Protein AF-A0A3D3KN94-F1 (afdb_monomer_lite)

Sequence (174 aa):
MVHGLRTPNAPDAKTVFTYIPTWAIAWTRRRLPGLVDTVFKHSMSYQKAIQVIHHNVAGFSKVVWPDLVVLDGLYGMDGRGPVDGYPVRMNLAIASTDAVKADGMGARVMGLEPEDIGYLYYLKEEGMGDYSLDGLVGDRIEEAAVKFKLHPTYCIQKQWKERQYTEAEPTYSK

pLDDT: mean 82.06, std 19.09, range [32.06, 98.12]

Structure (mmCIF, N/CA/C/O backbone):
data_AF-A0A3D3KN94-F1
#
_entry.id   AF-A0A3D3KN94-F1
#
loop_
_atom_site.group_PDB
_atom_site.id
_atom_site.type_symbol
_atom_site.label_atom_id
_atom_site.label_alt_id
_atom_site.label_comp_id
_atom_site.label_asym_id
_atom_site.label_entity_id
_atom_site.label_seq_id
_atom_site.pdbx_PDB_ins_code
_atom_site.Cartn_x
_atom_site.Cartn_y
_atom_site.Cartn_z
_atom_site.occupancy
_atom_site.B_iso_or_equiv
_atom_site.auth_seq_id
_atom_site.auth_comp_id
_atom_site.auth_asym_id
_atom_site.auth_atom_id
_atom_site.pdbx_PDB_model_num
ATOM 1 N N . MET A 1 1 ? -1.476 -4.877 -16.994 1.00 39.44 1 MET A N 1
ATOM 2 C CA . MET A 1 1 ? -1.807 -3.540 -17.529 1.00 39.44 1 MET A CA 1
ATOM 3 C C . MET A 1 1 ? -0.514 -2.897 -18.052 1.00 39.44 1 MET A C 1
ATOM 5 O O . MET A 1 1 ? 0.256 -2.382 -17.266 1.00 39.44 1 MET A O 1
ATOM 9 N N . VAL A 1 2 ? -0.209 -3.013 -19.355 1.00 33.03 2 VAL A N 1
ATOM 10 C CA . VAL A 1 2 ? 0.995 -2.411 -20.008 1.00 33.03 2 VAL A CA 1
ATOM 11 C C . VAL A 1 2 ? 0.682 -0.996 -20.539 1.00 33.03 2 VAL A C 1
ATOM 13 O O . VAL A 1 2 ? 1.495 -0.345 -21.182 1.00 33.03 2 VAL A O 1
ATOM 16 N N . HIS A 1 3 ? -0.532 -0.509 -20.272 1.00 36.09 3 HIS A N 1
ATOM 17 C CA . HIS A 1 3 ? -1.059 0.712 -20.868 1.00 36.09 3 HIS A CA 1
ATOM 18 C C . HIS A 1 3 ? -0.401 1.988 -20.312 1.00 36.09 3 HIS A C 1
ATOM 20 O O . HIS A 1 3 ? -0.280 2.959 -21.042 1.00 36.09 3 HIS A O 1
ATOM 26 N N . GLY A 1 4 ? 0.124 1.959 -19.079 1.00 40.50 4 GLY A N 1
ATOM 27 C CA . GLY A 1 4 ? 0.787 3.114 -18.453 1.00 40.50 4 GLY A CA 1
ATOM 28 C C . GLY A 1 4 ? 2.197 3.438 -18.969 1.00 40.50 4 GLY A C 1
ATOM 29 O O . GLY A 1 4 ? 2.751 4.463 -18.599 1.00 40.50 4 GLY A O 1
ATOM 30 N N . LEU A 1 5 ? 2.788 2.589 -19.820 1.00 45.94 5 LEU A N 1
ATOM 31 C CA . LEU A 1 5 ? 4.118 2.816 -20.418 1.00 45.94 5 LEU A CA 1
ATOM 32 C C . LEU A 1 5 ? 4.054 3.413 -21.828 1.00 45.94 5 LEU A C 1
ATOM 34 O O . LEU A 1 5 ? 5.085 3.696 -22.434 1.00 45.94 5 LEU A O 1
ATOM 38 N N . ARG A 1 6 ? 2.848 3.578 -22.374 1.00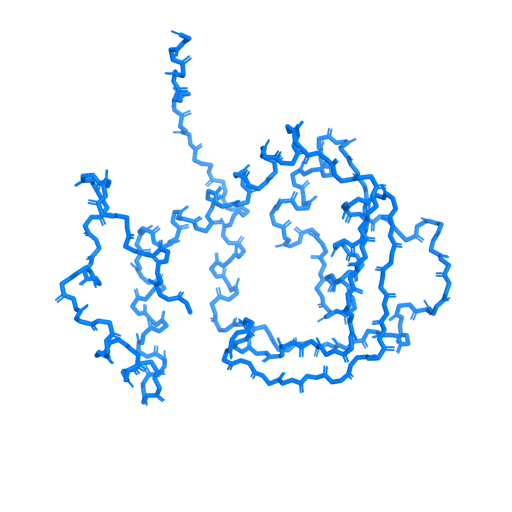 40.34 6 ARG A N 1
ATOM 39 C CA . ARG A 1 6 ? 2.616 4.337 -23.597 1.00 40.34 6 ARG A CA 1
ATOM 40 C C . ARG A 1 6 ? 1.936 5.632 -23.192 1.00 40.34 6 ARG A C 1
ATOM 42 O O . ARG A 1 6 ? 0.728 5.651 -23.012 1.00 40.34 6 ARG A O 1
ATOM 49 N N . THR A 1 7 ? 2.699 6.708 -23.073 1.00 39.19 7 THR A N 1
ATOM 50 C CA . THR A 1 7 ? 2.161 8.067 -23.152 1.00 39.19 7 THR A CA 1
ATOM 51 C C . THR A 1 7 ? 2.240 8.490 -24.620 1.00 39.19 7 THR A C 1
ATOM 53 O O . THR A 1 7 ? 3.331 8.767 -25.112 1.00 39.19 7 THR A O 1
ATOM 56 N N . PRO A 1 8 ? 1.122 8.519 -25.374 1.00 38.28 8 PRO A N 1
ATOM 57 C CA . PRO A 1 8 ? 1.148 8.901 -26.788 1.00 38.28 8 PRO A CA 1
ATOM 58 C C . PRO A 1 8 ? 1.623 10.347 -27.012 1.00 38.28 8 PRO A C 1
ATOM 60 O O . PRO A 1 8 ? 2.052 10.675 -28.110 1.00 38.28 8 PRO A O 1
ATOM 63 N N . ASN A 1 9 ? 1.578 11.185 -25.966 1.00 34.78 9 ASN A N 1
ATOM 64 C CA . ASN A 1 9 ? 1.764 12.636 -26.045 1.00 34.78 9 ASN A CA 1
ATOM 65 C C . ASN A 1 9 ? 2.947 13.180 -25.215 1.00 34.78 9 ASN A C 1
ATOM 67 O O . ASN A 1 9 ? 3.005 14.381 -24.978 1.00 34.78 9 ASN A O 1
ATOM 71 N N . ALA A 1 10 ? 3.886 12.338 -24.765 1.00 44.97 10 ALA A N 1
ATOM 72 C CA . ALA A 1 10 ? 5.118 12.807 -24.119 1.00 44.97 10 ALA A CA 1
ATOM 73 C C . ALA A 1 10 ? 6.292 12.704 -25.119 1.00 44.97 10 ALA A C 1
ATOM 75 O O . ALA A 1 10 ? 6.749 11.586 -25.380 1.00 44.97 10 ALA A O 1
ATOM 76 N N . PRO A 1 11 ? 6.776 13.820 -25.705 1.00 41.00 11 PRO A N 1
ATOM 77 C CA . PRO A 1 11 ? 7.777 13.795 -26.778 1.00 41.00 11 PRO A CA 1
ATOM 78 C C . PRO A 1 11 ? 9.102 13.106 -26.397 1.00 41.00 11 PRO A C 1
ATOM 80 O O . PRO A 1 11 ? 9.772 12.551 -27.272 1.00 41.00 11 PRO A O 1
ATOM 83 N N . ASP A 1 12 ? 9.419 13.040 -25.099 1.00 44.44 12 ASP A N 1
ATOM 84 C CA . ASP A 1 12 ? 10.720 12.589 -24.587 1.00 44.44 12 ASP A CA 1
ATOM 85 C C . ASP A 1 12 ? 10.708 11.189 -23.941 1.00 44.44 12 ASP A C 1
ATOM 87 O O . ASP A 1 12 ? 11.740 10.693 -23.487 1.00 44.44 12 ASP A O 1
ATOM 91 N N . ALA A 1 13 ? 9.566 10.491 -23.933 1.00 47.03 13 ALA A N 1
ATOM 92 C CA . ALA A 1 13 ? 9.423 9.169 -23.308 1.00 47.03 13 ALA A CA 1
ATOM 93 C C . ALA A 1 13 ? 9.476 8.010 -24.323 1.00 47.03 13 ALA A C 1
ATOM 95 O O . ALA A 1 13 ? 8.740 7.026 -24.212 1.00 47.03 13 ALA A O 1
ATOM 96 N N . LYS A 1 14 ? 10.338 8.096 -25.345 1.00 44.41 14 LYS A N 1
ATOM 97 C CA . LYS A 1 14 ? 10.539 6.998 -26.310 1.00 44.41 14 LYS A CA 1
ATOM 98 C C . LYS A 1 14 ? 11.279 5.834 -25.644 1.00 44.41 14 LYS A C 1
ATOM 100 O O . LYS A 1 14 ? 12.492 5.701 -25.763 1.00 44.41 14 LYS A O 1
ATOM 105 N N . THR A 1 15 ? 10.559 4.972 -24.934 1.00 56.28 15 THR A N 1
ATOM 106 C CA . THR A 1 15 ? 11.117 3.714 -24.426 1.00 56.28 15 THR A CA 1
ATOM 107 C C . THR A 1 15 ? 11.147 2.665 -25.544 1.00 56.28 15 THR A C 1
ATOM 109 O O . THR A 1 15 ? 10.312 2.664 -26.444 1.00 56.28 15 THR A O 1
ATOM 112 N N . VAL A 1 16 ? 12.081 1.712 -25.494 1.00 57.34 16 VAL A N 1
ATOM 113 C CA . VAL A 1 16 ? 12.173 0.599 -26.468 1.00 57.34 16 VAL A CA 1
ATOM 114 C C . VAL A 1 16 ? 10.860 -0.184 -26.643 1.00 57.34 16 VAL A C 1
ATOM 116 O O . VAL A 1 16 ? 10.609 -0.764 -27.695 1.00 57.34 16 VAL A O 1
ATOM 119 N N . PHE A 1 17 ? 9.978 -0.149 -25.641 1.00 58.03 17 PHE A N 1
ATOM 120 C CA . PHE A 1 17 ? 8.674 -0.809 -25.653 1.00 58.03 17 PHE A CA 1
ATOM 121 C C . PHE A 1 17 ? 7.637 -0.151 -26.571 1.00 58.03 17 PHE A C 1
ATOM 123 O O . PHE A 1 17 ? 6.653 -0.801 -26.923 1.00 58.03 17 PHE A O 1
ATOM 130 N N . THR A 1 18 ? 7.831 1.101 -26.995 1.00 63.72 18 THR A N 1
ATOM 131 C CA . THR A 1 18 ? 6.864 1.796 -27.860 1.00 63.72 18 THR A CA 1
ATOM 132 C C . THR A 1 18 ? 6.786 1.146 -29.245 1.00 63.72 18 THR A C 1
ATOM 134 O O . THR A 1 18 ? 5.699 1.071 -29.823 1.00 63.72 18 THR A O 1
ATOM 137 N N . TYR A 1 19 ? 7.906 0.587 -29.715 1.00 71.12 19 TYR A N 1
ATOM 138 C CA . TYR A 1 19 ? 8.045 -0.081 -31.014 1.00 71.12 19 TYR A CA 1
ATOM 139 C C . TYR A 1 19 ? 7.583 -1.545 -31.020 1.00 71.12 19 TYR A C 1
ATOM 141 O O . TYR A 1 19 ? 7.465 -2.144 -32.087 1.00 71.12 19 TYR A O 1
ATOM 149 N N . ILE A 1 20 ? 7.299 -2.136 -29.854 1.00 72.44 20 ILE A N 1
ATOM 150 C CA . ILE A 1 20 ? 6.903 -3.544 -29.750 1.00 72.44 20 ILE A CA 1
ATOM 151 C C . ILE A 1 20 ? 5.368 -3.641 -29.676 1.00 72.44 20 ILE A C 1
ATOM 153 O O . ILE A 1 20 ? 4.750 -2.976 -28.838 1.00 72.44 20 ILE A O 1
ATOM 157 N N . PRO A 1 21 ? 4.716 -4.478 -30.507 1.00 80.00 21 PRO A N 1
ATOM 158 C CA . PRO A 1 21 ? 3.276 -4.701 -30.421 1.00 80.00 21 PRO A CA 1
ATOM 159 C C . PRO A 1 21 ? 2.850 -5.225 -29.041 1.00 80.00 21 PRO A C 1
ATOM 161 O O . PRO A 1 21 ? 3.488 -6.111 -28.472 1.00 80.00 21 PRO A O 1
ATOM 164 N N . THR A 1 22 ? 1.722 -4.739 -28.512 1.00 70.94 22 THR A N 1
ATOM 165 C CA . THR A 1 22 ? 1.233 -5.104 -27.166 1.00 70.94 22 THR A CA 1
ATOM 166 C C . THR A 1 22 ? 0.991 -6.607 -27.009 1.00 70.94 22 THR A C 1
ATOM 168 O O . THR A 1 22 ? 1.277 -7.167 -25.951 1.00 70.94 22 THR A O 1
ATOM 171 N N . TRP A 1 23 ? 0.521 -7.277 -28.068 1.00 79.44 23 TRP A N 1
ATOM 172 C CA . TRP A 1 23 ? 0.337 -8.730 -28.070 1.00 79.44 23 TRP A CA 1
ATOM 173 C C . TRP A 1 23 ? 1.669 -9.474 -27.909 1.00 79.44 23 TRP A C 1
ATOM 175 O O . TRP A 1 23 ? 1.726 -10.468 -27.187 1.00 79.44 23 TRP A O 1
ATOM 185 N N . ALA A 1 24 ? 2.748 -8.968 -28.515 1.00 81.06 24 ALA A N 1
ATOM 186 C CA . ALA A 1 24 ? 4.071 -9.573 -28.437 1.00 81.06 24 ALA A CA 1
ATOM 187 C C . ALA A 1 24 ? 4.646 -9.417 -27.025 1.00 81.06 24 ALA A C 1
ATOM 189 O O . ALA A 1 24 ? 5.135 -10.387 -26.458 1.00 81.06 24 ALA A O 1
ATOM 190 N N . ILE A 1 25 ? 4.489 -8.243 -26.399 1.00 75.56 25 ILE A N 1
ATOM 191 C CA . ILE A 1 25 ? 4.875 -8.037 -24.992 1.00 75.56 25 ILE A CA 1
ATOM 192 C C . ILE A 1 25 ? 4.082 -8.974 -24.073 1.00 75.56 25 ILE A C 1
ATOM 194 O O . ILE A 1 25 ? 4.661 -9.613 -23.197 1.00 75.56 25 ILE A O 1
ATOM 198 N N . ALA A 1 26 ? 2.766 -9.090 -24.274 1.00 73.62 26 ALA A N 1
ATOM 199 C CA . ALA A 1 26 ? 1.917 -9.965 -23.469 1.00 73.62 26 ALA A CA 1
ATOM 200 C C . ALA A 1 26 ? 2.309 -11.446 -23.615 1.00 73.62 26 ALA A C 1
ATOM 202 O O . ALA A 1 26 ? 2.380 -12.166 -22.616 1.00 73.62 26 ALA A O 1
ATOM 203 N N . TRP A 1 27 ? 2.609 -11.889 -24.837 1.00 82.50 27 TRP A N 1
ATOM 204 C CA . TRP A 1 27 ? 3.104 -13.235 -25.119 1.00 82.50 27 TRP A CA 1
ATOM 205 C C . TRP A 1 27 ? 4.473 -13.488 -24.473 1.00 82.50 27 TRP A C 1
ATOM 207 O O . TRP A 1 27 ? 4.637 -14.480 -23.757 1.00 82.50 27 TRP A O 1
ATOM 217 N N . THR A 1 28 ? 5.430 -12.568 -24.635 1.00 80.94 28 THR A N 1
ATOM 218 C CA . THR A 1 28 ? 6.777 -12.691 -24.058 1.00 80.94 28 THR A CA 1
ATOM 219 C C . THR A 1 28 ? 6.723 -12.681 -22.537 1.00 80.94 28 THR A C 1
ATOM 221 O O . THR A 1 28 ? 7.400 -13.479 -21.904 1.00 80.94 28 THR A O 1
ATOM 224 N N . ARG A 1 29 ? 5.864 -11.858 -21.925 1.00 76.69 29 ARG A N 1
ATOM 225 C CA . ARG A 1 29 ? 5.670 -11.836 -20.468 1.00 76.69 29 ARG A CA 1
ATOM 226 C C . ARG A 1 29 ? 5.144 -13.169 -19.933 1.00 76.69 29 ARG A C 1
ATOM 228 O O . ARG A 1 29 ? 5.536 -13.572 -18.846 1.00 76.69 29 ARG A O 1
ATOM 235 N N . ARG A 1 30 ? 4.285 -13.867 -20.686 1.00 79.31 30 ARG A N 1
ATOM 236 C CA . ARG A 1 30 ? 3.783 -15.197 -20.297 1.00 79.31 30 ARG A CA 1
ATOM 237 C C . ARG A 1 30 ? 4.846 -16.287 -20.430 1.00 79.31 30 ARG A C 1
ATOM 239 O O . ARG A 1 30 ? 4.907 -17.160 -19.574 1.00 79.31 30 ARG A O 1
ATOM 246 N N . ARG A 1 31 ? 5.667 -16.257 -21.487 1.00 82.62 31 ARG A N 1
ATOM 247 C CA . ARG A 1 31 ? 6.676 -17.303 -21.748 1.00 82.62 31 ARG A CA 1
ATOM 248 C C . ARG A 1 31 ? 8.022 -17.073 -21.066 1.00 82.62 31 ARG A C 1
ATOM 250 O O . ARG A 1 31 ? 8.645 -18.033 -20.636 1.00 82.62 31 ARG A O 1
ATOM 257 N N . LEU A 1 32 ? 8.473 -15.826 -20.985 1.00 84.25 32 LEU A N 1
ATOM 258 C CA . LEU A 1 32 ? 9.798 -15.422 -20.504 1.00 84.25 32 LEU A CA 1
ATOM 259 C C . LEU A 1 32 ? 9.694 -14.222 -19.543 1.00 84.25 32 LEU A C 1
ATOM 261 O O . LEU A 1 32 ? 10.264 -13.158 -19.807 1.00 84.25 32 LEU A O 1
ATOM 265 N N . PRO A 1 33 ? 8.988 -14.361 -18.407 1.00 78.69 33 PRO A N 1
ATOM 266 C CA . PRO A 1 33 ? 8.748 -13.236 -17.507 1.00 78.69 33 PRO A CA 1
ATOM 267 C C . PRO A 1 33 ? 10.047 -12.649 -16.929 1.00 78.69 33 PRO A C 1
ATOM 269 O O . PRO A 1 33 ? 10.163 -11.438 -16.813 1.00 78.69 33 PRO A O 1
ATOM 272 N N . GLY A 1 34 ? 11.066 -13.474 -16.653 1.00 79.62 34 GLY A N 1
ATOM 273 C CA . GLY A 1 34 ? 12.350 -13.003 -16.114 1.00 79.62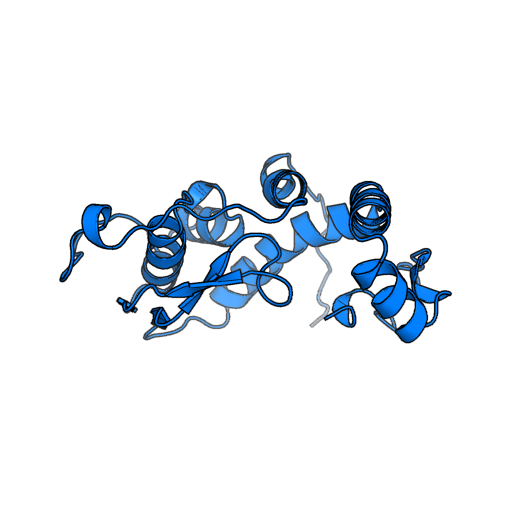 34 GLY A CA 1
ATOM 274 C C . GLY A 1 34 ? 13.167 -12.128 -17.076 1.00 79.62 34 GLY A C 1
ATOM 275 O O . GLY A 1 34 ? 13.868 -11.219 -16.629 1.00 79.62 34 GLY A O 1
ATOM 276 N N . LEU A 1 35 ? 13.052 -12.352 -18.392 1.00 80.94 35 LEU A N 1
ATOM 277 C CA . LEU A 1 35 ? 13.696 -11.498 -19.395 1.00 80.94 35 LEU A CA 1
ATOM 278 C C . LEU A 1 35 ? 13.036 -10.118 -19.405 1.00 80.94 35 LEU A C 1
ATOM 280 O O . LEU A 1 35 ? 13.718 -9.101 -19.355 1.00 80.94 35 LEU A O 1
ATOM 284 N N . VAL A 1 36 ? 11.702 -10.095 -19.412 1.00 77.19 36 VAL A N 1
ATOM 285 C CA . VAL A 1 36 ? 10.909 -8.861 -19.375 1.00 77.19 36 VAL A CA 1
ATOM 286 C C . VAL A 1 36 ? 11.189 -8.080 -18.091 1.00 77.19 36 VAL A C 1
ATOM 288 O O . VAL A 1 36 ? 11.476 -6.886 -18.163 1.00 77.19 36 VAL A O 1
ATOM 291 N N . ASP A 1 37 ? 11.202 -8.762 -16.943 1.00 78.25 37 ASP A N 1
ATOM 292 C CA . ASP A 1 37 ? 11.560 -8.173 -15.652 1.00 78.25 37 ASP A CA 1
ATOM 293 C C . ASP A 1 37 ? 12.966 -7.558 -15.716 1.00 78.25 37 ASP A C 1
ATOM 295 O O . ASP A 1 37 ? 13.153 -6.419 -15.305 1.00 78.25 37 ASP A O 1
ATOM 299 N N . THR A 1 38 ? 13.951 -8.257 -16.289 1.00 80.94 38 THR A N 1
ATOM 300 C CA . THR A 1 38 ? 15.317 -7.733 -16.458 1.00 80.94 38 THR A CA 1
ATOM 301 C C . THR A 1 38 ? 15.355 -6.479 -17.332 1.00 80.94 38 THR A C 1
ATOM 303 O O . THR A 1 38 ? 16.003 -5.505 -16.954 1.00 80.94 38 THR A O 1
ATOM 306 N N . VAL A 1 39 ? 14.647 -6.447 -18.464 1.00 79.31 39 VAL A N 1
ATOM 307 C CA . VAL A 1 39 ? 14.614 -5.253 -19.330 1.00 79.31 39 VAL A CA 1
ATOM 308 C C . VAL A 1 39 ? 13.948 -4.078 -18.612 1.00 79.31 39 VAL A C 1
ATOM 310 O O . VAL A 1 39 ? 14.476 -2.968 -18.646 1.00 79.31 39 VAL A O 1
ATOM 313 N N . PHE A 1 40 ? 12.833 -4.308 -17.911 1.00 73.44 40 PHE A N 1
ATOM 314 C CA . PHE A 1 40 ? 12.197 -3.269 -17.096 1.00 73.44 40 PHE A CA 1
ATOM 315 C C . PHE A 1 40 ? 13.122 -2.762 -15.995 1.00 73.44 40 PHE A C 1
ATOM 317 O O . PHE A 1 40 ? 13.218 -1.554 -15.791 1.00 73.44 40 PHE A O 1
ATOM 324 N N . LYS A 1 41 ? 13.855 -3.669 -15.340 1.00 73.25 41 LYS A N 1
ATOM 325 C CA . LYS A 1 41 ? 14.804 -3.321 -14.281 1.00 73.25 41 LYS A CA 1
ATOM 326 C C . LYS A 1 41 ? 15.910 -2.376 -14.752 1.00 73.25 41 LYS A C 1
ATOM 328 O O . LYS A 1 41 ? 16.327 -1.530 -13.972 1.00 73.25 41 LYS A O 1
ATOM 333 N N . HIS A 1 42 ? 16.342 -2.483 -16.007 1.00 79.00 42 HIS A N 1
ATOM 334 C CA . HIS A 1 42 ? 17.386 -1.628 -16.590 1.00 79.00 42 HIS A CA 1
ATOM 335 C C . HIS A 1 42 ? 16.832 -0.401 -17.332 1.00 79.00 42 HIS A C 1
ATOM 337 O O . HIS A 1 42 ? 17.595 0.389 -17.886 1.00 79.00 42 HIS A O 1
ATOM 343 N N . SER A 1 43 ? 15.510 -0.219 -17.370 1.00 77.94 43 SER A N 1
ATOM 344 C CA . SER A 1 43 ? 14.907 0.946 -18.008 1.00 77.94 43 SER A CA 1
ATOM 345 C C . SER A 1 43 ? 14.951 2.155 -17.073 1.00 77.94 43 SER A C 1
ATOM 347 O O . SER A 1 43 ? 14.241 2.203 -16.070 1.00 77.94 43 SER A O 1
ATOM 349 N N . MET A 1 44 ? 15.727 3.176 -17.450 1.00 74.06 44 MET A N 1
ATOM 350 C CA . MET A 1 44 ? 15.797 4.452 -16.723 1.00 74.06 44 MET A CA 1
ATOM 351 C C . MET A 1 44 ? 14.423 5.119 -16.575 1.00 74.06 44 MET A C 1
ATOM 353 O O . MET A 1 44 ? 14.106 5.656 -15.519 1.00 74.06 44 MET A O 1
ATOM 357 N N . SER A 1 45 ? 13.580 5.064 -17.613 1.00 75.75 45 SER A N 1
ATOM 358 C CA . SER A 1 45 ? 12.220 5.620 -17.566 1.00 75.75 45 SER A CA 1
ATOM 359 C C . SER A 1 45 ? 11.351 4.915 -16.525 1.00 75.75 45 SER A C 1
ATOM 361 O O . SER A 1 45 ? 10.592 5.572 -15.821 1.00 75.75 45 SER A O 1
ATOM 363 N N . TYR A 1 46 ? 11.479 3.590 -16.403 1.00 78.25 46 TYR A N 1
ATOM 364 C CA . TYR A 1 46 ? 10.739 2.816 -15.411 1.00 78.25 46 TYR A CA 1
ATOM 365 C C . TYR A 1 46 ? 11.189 3.151 -13.985 1.00 78.25 46 TYR A C 1
ATOM 367 O O . TYR A 1 46 ? 10.348 3.417 -13.133 1.00 78.25 46 TYR A O 1
ATOM 375 N N . GLN A 1 47 ? 12.500 3.212 -13.734 1.00 78.94 47 GLN A N 1
ATOM 376 C CA . GLN A 1 47 ? 13.035 3.595 -12.420 1.00 78.94 47 GLN A CA 1
ATOM 377 C C . GLN A 1 47 ? 12.591 5.009 -12.015 1.00 78.94 47 GLN A C 1
ATOM 379 O O . GLN A 1 47 ? 12.087 5.201 -10.910 1.00 78.94 47 GLN A O 1
ATOM 384 N N . LYS A 1 48 ? 12.672 5.982 -12.936 1.00 80.19 48 LYS A N 1
ATOM 385 C CA . LYS A 1 48 ? 12.168 7.346 -12.704 1.00 80.19 48 LYS A CA 1
ATOM 386 C C . LYS A 1 48 ? 10.669 7.365 -12.396 1.00 80.19 48 LYS A C 1
ATOM 388 O O . LYS A 1 48 ? 10.247 8.022 -11.451 1.00 80.19 48 LYS A O 1
ATOM 393 N N . ALA A 1 49 ? 9.863 6.622 -13.155 1.00 84.00 49 ALA A N 1
ATOM 394 C CA . ALA A 1 49 ? 8.419 6.561 -12.936 1.00 84.00 49 ALA A CA 1
ATOM 395 C C . ALA A 1 49 ? 8.061 6.026 -11.538 1.00 84.00 49 ALA A C 1
ATOM 397 O O . ALA A 1 49 ? 7.149 6.546 -10.900 1.00 84.00 49 ALA A O 1
ATOM 398 N N . ILE A 1 50 ? 8.800 5.029 -11.043 1.00 82.81 50 ILE A N 1
ATOM 399 C CA . ILE A 1 50 ? 8.628 4.474 -9.693 1.00 82.81 50 ILE A CA 1
ATOM 400 C C . ILE A 1 50 ? 8.937 5.503 -8.596 1.00 82.81 50 ILE A C 1
ATOM 402 O O . ILE A 1 50 ? 8.279 5.504 -7.560 1.00 82.81 50 ILE A O 1
ATOM 406 N N . GLN A 1 51 ? 9.901 6.396 -8.807 1.00 78.75 51 GLN A N 1
ATOM 407 C CA . GLN A 1 51 ? 10.196 7.459 -7.842 1.00 78.75 51 GLN A CA 1
ATOM 408 C C . GLN A 1 51 ? 9.098 8.533 -7.838 1.00 78.75 51 GLN A C 1
ATOM 410 O O . GLN A 1 51 ? 8.638 8.959 -6.781 1.00 78.75 51 GLN A O 1
ATOM 415 N N . VAL A 1 52 ? 8.628 8.930 -9.023 1.00 87.94 52 VAL A N 1
ATOM 416 C CA . VAL A 1 52 ? 7.648 10.015 -9.184 1.00 87.94 52 VAL A CA 1
ATOM 417 C C . VAL A 1 52 ? 6.236 9.597 -8.759 1.00 87.94 52 VAL A C 1
ATOM 419 O O . 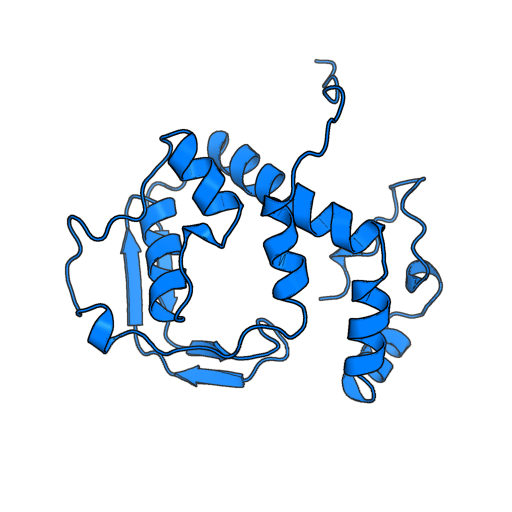VAL A 1 52 ? 5.494 10.413 -8.216 1.00 87.94 52 VAL A O 1
ATOM 422 N N . ILE A 1 53 ? 5.841 8.332 -8.948 1.00 91.06 53 ILE A N 1
ATOM 423 C CA . ILE A 1 53 ? 4.466 7.892 -8.657 1.00 91.06 53 ILE A CA 1
ATOM 424 C C . ILE A 1 53 ? 4.076 8.105 -7.189 1.00 91.06 53 ILE A C 1
ATOM 426 O O . ILE A 1 53 ? 2.960 8.537 -6.919 1.00 91.06 53 ILE A O 1
ATOM 430 N N . HIS A 1 54 ? 4.989 7.871 -6.242 1.00 92.94 54 HIS A N 1
ATOM 431 C CA . HIS A 1 54 ? 4.707 8.064 -4.819 1.00 92.94 54 HIS A CA 1
ATOM 432 C C . HIS A 1 54 ? 4.510 9.540 -4.460 1.00 92.94 54 HIS A C 1
ATOM 434 O O . HIS A 1 54 ? 3.602 9.856 -3.693 1.00 92.94 54 HIS A O 1
ATOM 440 N N . HIS A 1 55 ? 5.298 10.440 -5.059 1.00 91.25 55 HIS A N 1
ATOM 441 C CA . HIS A 1 55 ? 5.104 11.882 -4.913 1.00 91.25 55 HIS A CA 1
ATOM 442 C C . HIS A 1 55 ? 3.787 12.347 -5.531 1.00 91.25 55 HIS A C 1
ATOM 444 O O . HIS A 1 55 ? 3.070 13.124 -4.909 1.00 91.25 55 HIS A O 1
ATOM 450 N N . ASN A 1 56 ? 3.432 11.837 -6.711 1.00 93.94 56 ASN A N 1
ATOM 451 C CA . ASN A 1 56 ? 2.176 12.188 -7.368 1.00 93.94 56 ASN A CA 1
ATOM 452 C C . ASN A 1 56 ? 0.962 11.735 -6.555 1.00 93.94 56 ASN A C 1
ATOM 454 O O . ASN A 1 56 ? 0.017 12.502 -6.413 1.00 93.94 56 ASN A O 1
ATOM 458 N N . VAL A 1 57 ? 0.988 10.514 -6.008 1.00 94.38 57 VAL A N 1
ATOM 459 C CA . VAL A 1 57 ? -0.092 10.012 -5.146 1.00 94.38 57 VAL A CA 1
ATOM 460 C C . VAL A 1 57 ? -0.196 10.860 -3.880 1.00 94.38 57 VAL A C 1
ATOM 462 O O . VAL A 1 57 ? -1.277 11.355 -3.587 1.00 94.38 57 VAL A O 1
ATOM 465 N N . ALA A 1 58 ? 0.916 11.110 -3.179 1.00 94.19 58 ALA A N 1
ATOM 466 C CA . ALA A 1 58 ? 0.906 11.947 -1.978 1.00 94.19 58 ALA A CA 1
ATOM 467 C C . ALA A 1 58 ? 0.423 13.381 -2.271 1.00 94.19 58 ALA A C 1
ATOM 469 O O . ALA A 1 58 ? -0.405 13.922 -1.543 1.00 94.19 58 ALA A O 1
ATOM 470 N N . GLY A 1 59 ? 0.891 13.987 -3.365 1.00 94.38 59 GLY A N 1
ATOM 471 C CA . GLY A 1 59 ? 0.467 15.316 -3.803 1.00 94.38 59 GLY A CA 1
ATOM 472 C C . GLY A 1 59 ? -1.012 15.373 -4.182 1.00 94.38 59 GLY A C 1
ATOM 473 O O . GLY A 1 59 ? -1.699 16.319 -3.808 1.00 94.38 59 GLY A O 1
ATOM 474 N N . PHE A 1 60 ? -1.523 14.346 -4.865 1.00 95.06 60 PHE A N 1
ATOM 475 C CA . PHE A 1 60 ? -2.938 14.246 -5.215 1.00 95.06 60 PHE A CA 1
ATOM 476 C C . PHE A 1 60 ? -3.824 14.107 -3.974 1.00 95.06 60 PHE A C 1
ATOM 478 O O . PHE A 1 60 ? -4.822 14.820 -3.864 1.00 95.06 60 PHE A O 1
ATOM 485 N N . SER A 1 61 ? -3.433 13.267 -3.011 1.00 93.81 61 SER A N 1
ATOM 486 C CA . SER A 1 61 ? -4.190 13.081 -1.769 1.00 93.81 61 SER A CA 1
ATOM 487 C C . SER A 1 61 ? -4.360 14.386 -0.983 1.00 93.81 61 SER A C 1
ATOM 489 O O . SER A 1 61 ? -5.397 14.599 -0.369 1.00 93.81 61 SER A O 1
ATOM 491 N N . LYS A 1 62 ? -3.402 15.321 -1.046 1.00 89.75 62 LYS A N 1
ATOM 492 C CA . LYS A 1 62 ? -3.538 16.645 -0.400 1.00 89.75 62 LYS A CA 1
ATOM 493 C C . LYS A 1 62 ? -4.636 17.519 -1.000 1.00 89.75 62 LYS A C 1
ATOM 495 O O . LYS A 1 62 ? -5.123 18.427 -0.335 1.00 89.75 62 LYS A O 1
ATOM 500 N N . VAL A 1 63 ? -4.982 17.288 -2.263 1.00 94.81 63 VAL A N 1
ATOM 501 C CA . VAL A 1 63 ? -6.052 18.016 -2.954 1.00 94.81 63 VAL A CA 1
ATOM 502 C C . VAL A 1 63 ? -7.393 17.324 -2.728 1.00 94.81 63 VAL A C 1
ATOM 504 O O . VAL A 1 63 ? -8.411 17.993 -2.568 1.00 94.81 63 VAL A O 1
ATOM 507 N N . VAL A 1 64 ? -7.392 15.990 -2.715 1.00 94.38 64 VAL A N 1
ATOM 508 C CA . VAL A 1 64 ? -8.589 15.165 -2.543 1.00 94.38 64 VAL A CA 1
ATOM 509 C C . VAL A 1 64 ? -8.321 14.114 -1.473 1.00 94.38 64 VAL A C 1
ATOM 511 O O . VAL A 1 64 ? -7.646 13.117 -1.728 1.00 94.38 64 VAL A O 1
ATOM 514 N N . TRP A 1 65 ? -8.883 14.332 -0.285 1.00 95.12 65 TRP A N 1
ATOM 515 C CA . TRP A 1 65 ? -8.743 13.431 0.855 1.00 95.12 65 TRP A CA 1
ATOM 516 C C . TRP A 1 65 ? -10.035 12.637 1.092 1.00 95.12 65 TRP A C 1
ATOM 518 O O . TRP A 1 65 ? -11.109 13.239 1.074 1.00 95.12 65 TRP A O 1
ATOM 528 N N . PRO A 1 66 ? -9.977 11.309 1.300 1.00 95.12 66 PRO A N 1
ATOM 529 C CA . PRO A 1 66 ? -11.169 10.517 1.584 1.00 95.12 66 PRO A CA 1
ATOM 530 C C . PRO A 1 66 ? -11.591 10.635 3.058 1.00 95.12 66 PRO A C 1
ATOM 532 O O . PRO A 1 66 ? -10.761 10.521 3.956 1.00 95.12 66 PRO A O 1
ATOM 535 N N . ASP A 1 67 ? -12.895 10.786 3.310 1.00 96.56 67 ASP A N 1
ATOM 536 C CA . ASP A 1 67 ? -13.458 10.823 4.674 1.00 96.56 67 ASP A CA 1
ATOM 537 C C . ASP A 1 67 ? -13.529 9.434 5.339 1.00 96.56 67 ASP A C 1
ATOM 539 O O . ASP A 1 67 ? -13.512 9.308 6.564 1.00 96.56 67 ASP A O 1
ATOM 543 N N . LEU A 1 68 ? -13.647 8.377 4.528 1.00 97.75 68 LEU A N 1
ATOM 544 C CA . LEU A 1 68 ? -13.718 6.984 4.964 1.00 97.75 68 LEU A CA 1
ATOM 545 C C . LEU A 1 68 ? -13.092 6.078 3.903 1.00 97.75 68 LEU A C 1
ATOM 547 O O . LEU A 1 68 ? -13.482 6.108 2.735 1.00 97.75 68 LEU A O 1
ATOM 551 N N . VAL A 1 69 ? -12.167 5.225 4.329 1.00 98.00 69 VAL A N 1
ATOM 552 C CA . VAL A 1 69 ? -11.567 4.171 3.509 1.00 98.00 69 VAL A CA 1
ATOM 553 C C . VAL A 1 69 ? -12.068 2.822 3.998 1.00 98.00 69 VAL A C 1
ATOM 555 O O . VAL A 1 69 ? -12.069 2.555 5.198 1.00 98.00 69 VAL A O 1
ATOM 558 N N . VAL A 1 70 ? -12.477 1.969 3.059 1.00 98.12 70 VAL A N 1
ATOM 559 C CA . VAL A 1 70 ? -12.835 0.570 3.309 1.00 98.12 70 VAL A CA 1
ATOM 560 C C . VAL A 1 70 ? -12.069 -0.299 2.319 1.00 98.12 70 VAL A C 1
ATOM 562 O O . VAL A 1 70 ? -12.239 -0.160 1.108 1.00 98.12 70 VAL A O 1
ATOM 565 N N . LEU A 1 71 ? -11.221 -1.187 2.830 1.00 97.38 71 LEU A N 1
ATOM 566 C CA . LEU A 1 71 ? -10.457 -2.151 2.049 1.00 97.38 71 LEU A CA 1
ATOM 567 C C . LEU A 1 71 ? -11.136 -3.519 2.134 1.00 97.38 71 LEU A C 1
ATOM 569 O O . LEU A 1 71 ? -11.267 -4.089 3.220 1.00 97.38 71 LEU A O 1
ATOM 573 N N . ASP A 1 72 ? -11.532 -4.048 0.978 1.00 96.50 72 ASP A N 1
ATOM 574 C CA . ASP A 1 72 ? -11.954 -5.441 0.841 1.00 96.50 72 ASP A CA 1
ATOM 575 C C . ASP A 1 72 ? -10.717 -6.343 0.800 1.00 96.50 72 ASP A C 1
ATOM 577 O O . ASP A 1 72 ? -9.981 -6.390 -0.188 1.00 96.50 72 ASP A O 1
ATOM 581 N N . GLY A 1 73 ? -10.482 -7.044 1.905 1.00 94.62 73 GLY A N 1
ATOM 582 C CA . GLY A 1 73 ? -9.432 -8.037 2.053 1.00 94.62 73 GLY A CA 1
ATOM 583 C C . GLY A 1 73 ? -9.986 -9.455 2.008 1.00 94.62 73 GLY A C 1
ATOM 584 O O . GLY A 1 73 ? -9.509 -10.309 2.751 1.00 94.62 73 GLY A O 1
ATOM 585 N N . LEU A 1 74 ? -10.995 -9.761 1.185 1.00 95.62 74 LEU A N 1
ATOM 586 C CA . LEU A 1 74 ? -11.411 -11.154 0.999 1.00 95.62 74 LEU A CA 1
ATOM 587 C C . LEU A 1 74 ? -10.267 -11.987 0.393 1.00 95.62 74 LEU A C 1
ATOM 589 O O . LEU A 1 74 ? -9.946 -13.074 0.891 1.00 95.62 74 LEU A O 1
ATOM 593 N N . TYR A 1 75 ? -9.620 -11.440 -0.640 1.00 95.44 75 TYR A N 1
ATOM 594 C CA . TYR A 1 75 ? -8.432 -12.002 -1.278 1.00 95.44 75 TYR A CA 1
ATOM 595 C C . TYR A 1 75 ? -7.352 -10.938 -1.471 1.00 95.44 75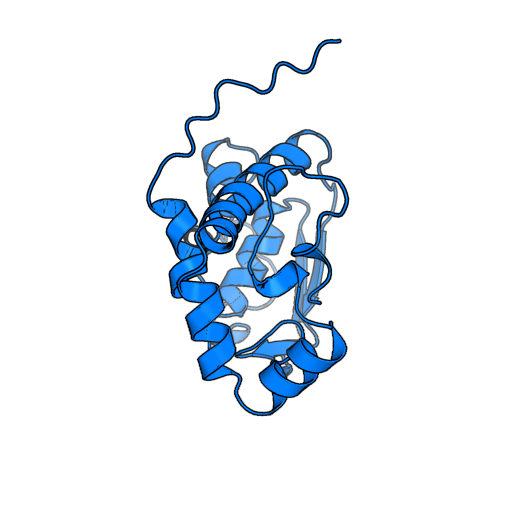 TYR A C 1
ATOM 597 O O . TYR A 1 75 ? -7.619 -9.857 -1.986 1.00 95.44 75 TYR A O 1
ATOM 605 N N . GLY A 1 76 ? -6.113 -11.287 -1.135 1.00 94.38 76 GLY A N 1
ATOM 606 C CA . GLY A 1 76 ? -4.924 -10.565 -1.580 1.00 94.38 76 GLY A CA 1
ATOM 607 C C . GLY A 1 76 ? -4.232 -11.287 -2.736 1.00 94.38 76 GLY A C 1
ATOM 608 O O . GLY A 1 76 ? -4.532 -12.444 -3.031 1.00 94.38 76 GLY A O 1
ATOM 609 N N . MET A 1 77 ? -3.294 -10.609 -3.397 1.00 94.88 77 MET A N 1
ATOM 610 C CA . MET A 1 77 ? -2.570 -11.149 -4.553 1.00 94.88 77 MET A CA 1
ATOM 611 C C . MET A 1 77 ? -1.077 -11.308 -4.245 1.00 94.88 77 MET A C 1
ATOM 613 O O . MET A 1 77 ? -0.320 -10.340 -4.279 1.00 94.88 77 MET A O 1
ATOM 617 N N . ASP A 1 78 ? -0.658 -12.547 -3.998 1.00 94.12 78 ASP A N 1
ATOM 618 C CA . ASP A 1 78 ? 0.709 -12.941 -3.652 1.00 94.12 78 ASP A CA 1
ATOM 619 C C . ASP A 1 78 ? 1.646 -12.997 -4.871 1.00 94.12 78 ASP A C 1
ATOM 621 O O . ASP A 1 78 ? 1.267 -13.407 -5.973 1.00 94.12 78 ASP A O 1
ATOM 625 N N . GLY A 1 79 ? 2.911 -12.624 -4.696 1.00 93.00 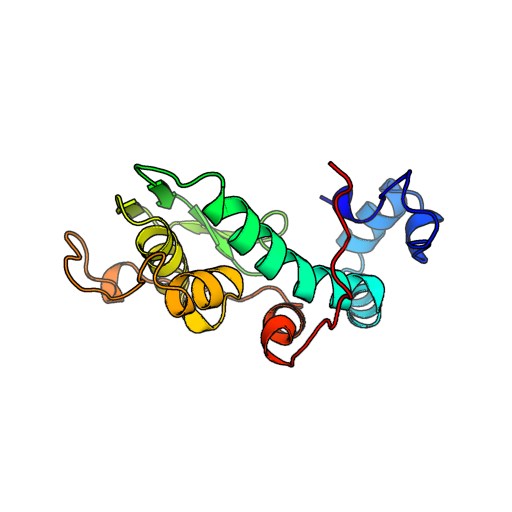79 GLY A N 1
ATOM 626 C CA . GLY A 1 79 ? 3.950 -12.714 -5.721 1.00 93.00 79 GLY A CA 1
ATOM 627 C C . GLY A 1 79 ? 3.819 -11.651 -6.810 1.00 93.00 79 GLY A C 1
ATOM 628 O O . GLY A 1 79 ? 4.033 -10.463 -6.580 1.00 93.00 79 GLY A O 1
ATOM 629 N N . ARG A 1 80 ? 3.511 -12.069 -8.043 1.00 88.81 80 ARG A N 1
ATOM 630 C CA . ARG A 1 80 ? 3.423 -11.180 -9.221 1.00 88.81 80 ARG A CA 1
ATOM 631 C C . ARG A 1 80 ? 2.103 -10.387 -9.302 1.00 88.81 80 ARG A C 1
ATOM 633 O O . ARG A 1 80 ? 1.623 -10.058 -10.389 1.00 88.81 80 ARG A O 1
ATOM 640 N N . GLY A 1 81 ? 1.508 -10.088 -8.148 1.00 85.56 81 GLY A N 1
ATOM 641 C CA . GLY A 1 81 ? 0.317 -9.250 -8.036 1.00 85.56 81 GLY A CA 1
ATOM 642 C C . GLY A 1 81 ? 0.531 -7.833 -8.604 1.00 85.56 81 GLY A C 1
ATOM 643 O O . GLY A 1 81 ? 1.668 -7.423 -8.849 1.00 85.56 81 GLY A O 1
ATOM 644 N N . PRO A 1 82 ? -0.548 -7.070 -8.856 1.00 84.44 82 PRO A N 1
ATOM 645 C CA . PRO A 1 82 ? -1.938 -7.423 -8.560 1.00 84.44 82 PRO A CA 1
ATOM 646 C C . PRO A 1 82 ? -2.602 -8.305 -9.632 1.00 84.44 82 PRO A C 1
ATOM 648 O O . PRO A 1 82 ? -3.623 -8.916 -9.358 1.00 84.44 82 PRO A O 1
ATOM 651 N N . VAL A 1 83 ? -2.041 -8.398 -10.847 1.00 84.25 83 VAL A N 1
ATOM 652 C CA . VAL A 1 83 ? -2.696 -9.095 -11.978 1.00 84.25 83 VAL A CA 1
ATOM 653 C C . VAL A 1 83 ? -2.210 -10.531 -12.161 1.00 84.25 83 VAL A C 1
ATOM 655 O O . VAL A 1 83 ? -3.016 -11.417 -12.415 1.00 84.25 83 VAL A O 1
ATOM 658 N N . ASP A 1 84 ? -0.902 -10.770 -12.067 1.00 86.31 84 ASP A N 1
ATOM 659 C CA . ASP A 1 84 ? -0.286 -12.065 -12.396 1.00 86.31 84 ASP A CA 1
ATOM 660 C C . ASP A 1 84 ? 0.171 -12.822 -11.133 1.00 86.31 84 ASP A C 1
ATOM 662 O O . ASP A 1 84 ? 1.056 -13.677 -11.195 1.00 86.31 84 ASP A O 1
ATOM 666 N N . GLY A 1 85 ? -0.395 -12.457 -9.978 1.00 89.81 85 GLY A N 1
ATOM 667 C CA . GLY A 1 85 ? -0.122 -13.068 -8.680 1.00 89.81 85 GLY A CA 1
ATOM 668 C C . GLY A 1 85 ? -0.991 -14.292 -8.392 1.00 89.81 85 GLY A C 1
ATOM 669 O O . GLY A 1 85 ? -1.831 -14.684 -9.201 1.00 89.81 85 GLY A O 1
ATOM 670 N N . TYR A 1 86 ? -0.800 -14.875 -7.213 1.00 93.88 86 TYR A N 1
ATOM 671 C CA . TYR A 1 86 ? -1.613 -15.975 -6.701 1.00 93.88 86 TYR A CA 1
ATOM 672 C C . TYR A 1 86 ? -2.621 -15.438 -5.681 1.00 93.88 86 TYR A C 1
ATOM 674 O O . TYR A 1 86 ? -2.212 -14.740 -4.755 1.00 93.88 86 TYR A O 1
ATOM 682 N N . PRO A 1 87 ? -3.922 -15.738 -5.815 1.00 95.19 87 PRO A N 1
ATOM 683 C CA . PRO A 1 87 ? -4.902 -15.299 -4.833 1.00 95.19 87 PRO A CA 1
ATOM 684 C C . PRO A 1 87 ? -4.639 -15.985 -3.487 1.00 95.19 87 PRO A C 1
ATOM 686 O O . PRO A 1 87 ? -4.556 -17.212 -3.409 1.00 95.19 87 PRO A O 1
ATOM 689 N N . VAL A 1 88 ? -4.535 -15.193 -2.426 1.00 95.50 88 VAL A N 1
ATOM 690 C CA . VAL A 1 88 ? -4.433 -15.647 -1.036 1.00 95.50 88 VAL A CA 1
ATOM 691 C C . VAL A 1 88 ? -5.692 -15.212 -0.317 1.00 95.50 88 VAL A C 1
ATOM 693 O O . VAL A 1 88 ? -6.035 -14.033 -0.308 1.00 95.50 88 VAL A O 1
ATOM 696 N N . ARG A 1 89 ? -6.411 -16.177 0.256 1.00 95.94 89 ARG A N 1
ATOM 697 C CA . ARG A 1 89 ? -7.638 -15.905 1.000 1.00 95.94 89 ARG A CA 1
ATOM 698 C C . ARG A 1 89 ? -7.279 -15.298 2.353 1.00 95.94 89 ARG A C 1
ATOM 700 O O . ARG A 1 89 ? -6.629 -15.962 3.153 1.00 95.94 89 ARG A O 1
ATOM 707 N N . MET A 1 90 ? -7.717 -14.064 2.578 1.00 95.25 90 MET A N 1
ATOM 708 C CA . MET A 1 90 ? -7.398 -13.270 3.769 1.00 95.25 90 MET A CA 1
ATOM 709 C C . MET A 1 90 ? -8.611 -13.153 4.708 1.00 95.25 90 MET A C 1
ATOM 711 O O . MET A 1 90 ? -8.436 -13.154 5.918 1.00 95.25 90 MET A O 1
ATOM 715 N N . ASN A 1 91 ? -9.840 -13.155 4.164 1.00 95.38 91 ASN A N 1
ATOM 716 C CA . ASN A 1 91 ? -11.103 -13.065 4.920 1.00 95.38 91 ASN A CA 1
ATOM 717 C C . ASN A 1 91 ? -11.164 -11.894 5.921 1.00 95.38 91 ASN A C 1
ATOM 719 O O . ASN A 1 91 ? -11.704 -12.052 7.013 1.00 95.38 91 ASN A O 1
ATOM 723 N N . LEU A 1 92 ? -10.638 -10.729 5.551 1.00 95.38 92 LEU A N 1
ATOM 724 C CA . LEU A 1 92 ? -10.653 -9.545 6.407 1.00 95.38 92 LEU A CA 1
ATOM 725 C C . LEU A 1 92 ? -11.237 -8.339 5.673 1.00 95.38 92 LEU A C 1
ATOM 727 O O . LEU A 1 92 ? -11.294 -8.303 4.446 1.00 95.38 92 LEU A O 1
ATOM 731 N N . ALA A 1 93 ? -11.651 -7.336 6.434 1.00 96.94 93 ALA A N 1
ATOM 732 C CA . ALA A 1 93 ? -11.973 -6.013 5.923 1.00 96.94 93 ALA A CA 1
ATOM 733 C C . ALA A 1 93 ? -11.323 -4.979 6.838 1.00 96.94 93 ALA A C 1
ATOM 735 O O . ALA A 1 93 ? -11.298 -5.154 8.056 1.00 96.94 93 ALA A O 1
ATOM 736 N N . ILE A 1 94 ? -10.789 -3.912 6.256 1.00 97.56 94 ILE A N 1
ATOM 737 C CA . ILE A 1 94 ? -10.167 -2.817 7.007 1.00 97.56 94 ILE A CA 1
ATOM 738 C C . ILE A 1 94 ? -10.992 -1.573 6.742 1.00 97.56 94 ILE A C 1
ATOM 740 O O . ILE A 1 94 ? -11.295 -1.279 5.591 1.00 97.56 94 ILE A O 1
ATOM 744 N N . ALA A 1 95 ? -11.344 -0.835 7.787 1.00 97.75 95 ALA A N 1
ATOM 745 C CA . ALA A 1 95 ? -12.015 0.445 7.645 1.00 97.75 95 ALA A CA 1
ATOM 746 C C . ALA A 1 95 ? -11.359 1.486 8.547 1.00 97.75 95 ALA A C 1
ATOM 748 O O . ALA A 1 95 ? -11.007 1.190 9.689 1.00 97.75 95 ALA A O 1
ATOM 749 N N . SER A 1 96 ? -11.190 2.703 8.038 1.00 97.75 96 SER A N 1
ATOM 750 C CA . SER A 1 96 ? -10.697 3.826 8.832 1.00 97.75 96 SER A CA 1
ATOM 751 C C . SER A 1 96 ? -11.132 5.158 8.240 1.00 97.75 96 SER A C 1
ATOM 753 O O . SER A 1 96 ? -11.251 5.297 7.024 1.00 97.75 96 SER A O 1
ATOM 755 N N . THR A 1 97 ? -11.326 6.149 9.105 1.00 97.00 97 THR A N 1
ATOM 756 C CA . THR A 1 97 ? -11.461 7.559 8.712 1.00 97.00 97 THR A CA 1
ATOM 757 C C . THR A 1 97 ? -10.102 8.229 8.481 1.00 97.00 97 THR A C 1
ATOM 759 O O . THR A 1 97 ? -10.049 9.369 8.037 1.00 97.00 97 THR A O 1
ATOM 762 N N . ASP A 1 98 ? -8.995 7.540 8.783 1.00 97.06 98 ASP A N 1
ATOM 763 C CA . ASP A 1 98 ? -7.644 7.939 8.389 1.00 97.06 98 ASP A CA 1
ATOM 764 C C . ASP A 1 98 ? -7.179 7.045 7.229 1.00 97.06 98 ASP A C 1
ATOM 766 O O . ASP A 1 98 ? -6.974 5.836 7.385 1.00 97.06 98 ASP A O 1
ATOM 770 N N . ALA A 1 99 ? -7.018 7.651 6.052 1.00 96.75 99 ALA A N 1
ATOM 771 C CA . ALA A 1 99 ? -6.608 6.959 4.836 1.00 96.75 99 ALA A CA 1
ATOM 772 C C . ALA A 1 99 ? -5.226 6.303 4.963 1.00 96.75 99 ALA A C 1
ATOM 774 O O . ALA A 1 99 ? -5.030 5.166 4.532 1.00 96.75 99 ALA A O 1
ATOM 775 N N . VAL A 1 100 ? -4.282 6.997 5.607 1.00 97.88 100 VAL A N 1
ATOM 776 C CA . VAL A 1 100 ? -2.912 6.511 5.822 1.00 97.88 100 VAL A CA 1
ATOM 777 C C . VAL A 1 100 ? -2.938 5.323 6.772 1.00 97.88 100 VAL A C 1
ATOM 779 O O . VAL A 1 100 ? -2.224 4.341 6.549 1.00 97.88 100 VAL A O 1
ATOM 782 N N . LYS A 1 101 ? -3.807 5.365 7.788 1.00 97.69 101 LYS A N 1
ATOM 783 C CA . LYS A 1 101 ? -4.002 4.246 8.712 1.00 97.69 101 LYS A CA 1
ATOM 784 C C . LYS A 1 101 ? -4.590 3.028 8.011 1.00 97.69 101 LYS A C 1
ATOM 786 O O . LYS A 1 101 ? -4.064 1.933 8.190 1.00 97.69 101 LYS A O 1
ATOM 791 N N . ALA A 1 102 ? -5.639 3.195 7.201 1.00 97.44 102 ALA A N 1
ATOM 792 C CA . ALA A 1 102 ? -6.260 2.089 6.466 1.00 97.44 102 ALA A CA 1
ATOM 793 C C . ALA A 1 102 ? -5.259 1.382 5.540 1.00 97.44 102 ALA A C 1
ATOM 795 O O . ALA A 1 102 ? -5.077 0.166 5.632 1.00 97.44 102 ALA A O 1
ATOM 796 N N . ASP A 1 103 ? -4.561 2.141 4.699 1.00 97.44 103 ASP A N 1
ATOM 797 C CA . ASP A 1 103 ? -3.593 1.586 3.754 1.00 97.44 103 ASP A CA 1
ATOM 798 C C . ASP A 1 103 ? -2.350 1.027 4.464 1.00 97.44 103 ASP A C 1
ATOM 800 O O . ASP A 1 103 ? -1.826 -0.023 4.080 1.00 97.44 103 ASP A O 1
ATOM 804 N N . GLY A 1 104 ? -1.911 1.669 5.552 1.00 97.81 104 GLY A N 1
ATOM 805 C CA . GLY A 1 104 ? -0.846 1.162 6.415 1.00 97.81 104 GLY A CA 1
ATOM 806 C C . GLY A 1 104 ? -1.210 -0.167 7.082 1.00 97.81 104 GLY A C 1
ATOM 807 O O . GLY A 1 104 ? -0.384 -1.080 7.144 1.00 97.81 104 GLY A O 1
ATOM 808 N N . MET A 1 105 ? -2.459 -0.330 7.517 1.00 97.25 105 MET A N 1
ATOM 809 C CA . MET A 1 105 ? -2.971 -1.614 8.001 1.00 97.25 105 MET A CA 1
ATOM 810 C C . MET A 1 105 ? -2.993 -2.660 6.885 1.00 97.25 105 MET A C 1
ATOM 812 O O . MET A 1 105 ? -2.543 -3.784 7.107 1.00 97.25 105 MET A O 1
ATOM 816 N N . GLY A 1 106 ? -3.423 -2.283 5.675 1.00 96.81 106 GLY A N 1
ATOM 817 C CA . GLY A 1 106 ? -3.367 -3.135 4.484 1.00 96.81 106 GLY A CA 1
ATOM 818 C C . GLY A 1 106 ? -1.953 -3.645 4.187 1.00 96.81 106 GLY A C 1
ATOM 819 O O . GLY A 1 106 ? -1.757 -4.830 3.915 1.00 96.81 106 GLY A O 1
ATOM 820 N N . ALA A 1 107 ? -0.946 -2.779 4.305 1.00 96.88 107 ALA A N 1
ATOM 821 C CA . ALA A 1 107 ? 0.456 -3.163 4.163 1.00 96.88 107 ALA A CA 1
ATOM 822 C C . ALA A 1 107 ? 0.879 -4.187 5.230 1.00 96.88 107 ALA A C 1
ATOM 824 O O . ALA A 1 107 ? 1.415 -5.247 4.889 1.00 96.88 107 ALA A O 1
ATOM 825 N N . ARG A 1 108 ? 0.574 -3.921 6.506 1.00 96.62 108 ARG A N 1
ATOM 826 C CA . ARG A 1 108 ? 0.967 -4.800 7.619 1.00 96.62 108 ARG A CA 1
ATOM 827 C C . ARG A 1 108 ? 0.348 -6.182 7.543 1.00 96.62 108 ARG A C 1
ATOM 829 O O . ARG A 1 108 ? 1.062 -7.164 7.740 1.00 96.62 108 ARG A O 1
ATOM 836 N N . VAL A 1 109 ? -0.935 -6.289 7.191 1.00 96.81 109 VAL A N 1
ATOM 837 C CA . VAL A 1 109 ? -1.578 -7.607 7.050 1.00 96.81 109 VAL A CA 1
ATOM 838 C C . VAL A 1 109 ? -0.994 -8.424 5.893 1.00 96.81 109 VAL A C 1
ATOM 840 O O . VAL A 1 109 ? -1.092 -9.644 5.916 1.00 96.81 109 VAL A O 1
ATOM 843 N N . MET A 1 110 ? -0.331 -7.794 4.917 1.00 95.69 110 MET A N 1
ATOM 844 C CA . MET A 1 110 ? 0.429 -8.484 3.861 1.00 95.69 110 MET A CA 1
ATOM 845 C C . MET A 1 110 ? 1.899 -8.765 4.243 1.00 95.69 110 MET A C 1
ATOM 847 O O . MET A 1 110 ? 2.658 -9.332 3.451 1.00 95.69 110 MET A O 1
ATOM 851 N N . GLY A 1 111 ? 2.329 -8.378 5.449 1.00 94.81 111 GLY A N 1
ATOM 852 C CA . GLY A 1 111 ? 3.704 -8.527 5.932 1.00 94.81 111 GLY A CA 1
ATOM 853 C C . GLY A 1 111 ? 4.679 -7.464 5.413 1.00 94.81 111 GLY A C 1
ATOM 854 O O . GLY A 1 111 ? 5.870 -7.754 5.276 1.00 94.81 111 GLY A O 1
ATOM 855 N N . LEU A 1 112 ? 4.181 -6.267 5.089 1.00 94.38 112 LEU A N 1
ATOM 856 C CA . LEU A 1 112 ? 4.966 -5.093 4.703 1.00 94.38 112 LEU A CA 1
ATOM 857 C C . LEU A 1 112 ? 4.926 -4.029 5.803 1.00 94.38 112 LEU A C 1
ATOM 859 O O . LEU A 1 112 ? 3.885 -3.812 6.418 1.00 94.38 112 LEU A O 1
ATOM 863 N N . GLU A 1 113 ? 6.026 -3.299 5.974 1.00 94.88 113 GLU A N 1
ATOM 864 C CA . GLU A 1 113 ? 6.017 -2.086 6.792 1.00 94.88 113 GLU A CA 1
ATOM 865 C C . GLU A 1 113 ? 5.529 -0.887 5.960 1.00 94.88 113 GLU A C 1
ATOM 867 O O . GLU A 1 113 ? 6.015 -0.687 4.839 1.00 94.88 113 GLU A O 1
ATOM 872 N N . PRO A 1 114 ? 4.592 -0.062 6.465 1.00 96.62 114 PRO A N 1
ATOM 873 C CA . PRO A 1 114 ? 4.113 1.128 5.756 1.00 96.62 114 PRO A CA 1
ATOM 874 C C . PRO A 1 114 ? 5.225 2.113 5.383 1.00 96.62 114 PRO A C 1
ATOM 876 O O . PRO A 1 114 ? 5.166 2.730 4.322 1.00 96.62 114 PRO A O 1
ATOM 879 N N . GLU A 1 115 ? 6.278 2.205 6.198 1.00 94.88 115 GLU A N 1
ATOM 880 C CA . GLU A 1 115 ? 7.504 2.975 5.950 1.00 94.88 115 GLU A CA 1
ATOM 881 C C . GLU A 1 115 ? 8.229 2.582 4.656 1.00 94.88 115 GLU A C 1
ATOM 883 O O . GLU A 1 115 ? 9.083 3.323 4.162 1.00 94.88 115 GLU A O 1
ATOM 888 N N . ASP A 1 116 ? 7.984 1.383 4.128 1.00 93.19 116 ASP A N 1
ATOM 889 C CA . ASP A 1 116 ? 8.565 0.920 2.870 1.00 93.19 116 ASP A CA 1
ATOM 890 C C . ASP A 1 116 ? 7.749 1.353 1.642 1.00 93.19 116 ASP A C 1
ATOM 892 O O . ASP A 1 116 ? 8.202 1.170 0.505 1.00 93.19 116 ASP A O 1
ATOM 896 N N . ILE A 1 117 ? 6.591 1.983 1.847 1.00 95.06 117 ILE A N 1
ATOM 897 C CA . ILE A 1 117 ? 5.685 2.457 0.801 1.00 95.06 117 ILE A CA 1
ATOM 898 C C . ILE A 1 117 ? 5.759 3.987 0.731 1.00 95.06 117 ILE A C 1
ATOM 900 O O . ILE A 1 117 ? 5.330 4.690 1.642 1.00 95.06 117 ILE A O 1
ATOM 904 N N . GLY A 1 118 ? 6.271 4.517 -0.384 1.00 94.50 118 GLY A N 1
ATOM 905 C CA . GLY A 1 118 ? 6.695 5.920 -0.463 1.00 94.50 118 GLY A CA 1
ATOM 906 C C . GLY A 1 118 ? 5.618 6.951 -0.157 1.00 94.50 118 GLY A C 1
ATOM 907 O O . GLY A 1 118 ? 5.873 7.889 0.585 1.00 94.50 118 GLY A O 1
ATOM 908 N N . TYR A 1 119 ? 4.401 6.772 -0.673 1.00 95.50 119 TYR A N 1
ATOM 909 C CA . TYR A 1 119 ? 3.341 7.759 -0.445 1.00 95.50 119 TYR A CA 1
ATOM 910 C C . TYR A 1 119 ? 2.831 7.740 1.006 1.00 95.50 119 TYR A C 1
ATOM 912 O O . TYR A 1 119 ? 2.523 8.801 1.534 1.00 95.50 119 TYR A O 1
ATOM 920 N N . LEU A 1 120 ? 2.795 6.572 1.667 1.00 97.12 120 LEU A N 1
ATOM 921 C CA . LEU A 1 120 ? 2.430 6.473 3.086 1.00 97.12 120 LEU A CA 1
ATOM 922 C C . LEU A 1 120 ? 3.482 7.142 3.962 1.00 97.12 120 LEU A C 1
ATOM 924 O O . LEU A 1 120 ? 3.134 7.880 4.880 1.00 97.12 120 LEU A O 1
ATOM 928 N N . TYR A 1 121 ? 4.759 6.930 3.636 1.00 95.94 121 TYR A N 1
ATOM 929 C CA . TYR A 1 121 ? 5.852 7.633 4.290 1.00 95.94 121 TYR A CA 1
ATOM 930 C C . TYR A 1 121 ? 5.717 9.153 4.123 1.00 95.94 121 TYR A C 1
ATOM 932 O O . TYR A 1 121 ? 5.673 9.861 5.123 1.00 95.94 121 TYR A O 1
ATOM 940 N N . TYR A 1 122 ? 5.574 9.663 2.893 1.00 95.25 122 TYR A N 1
ATOM 941 C CA . TYR A 1 122 ? 5.454 11.109 2.660 1.00 95.25 122 TYR A CA 1
ATOM 942 C C . TYR A 1 122 ? 4.257 11.728 3.387 1.00 95.25 122 TYR A C 1
ATOM 944 O O . TYR A 1 122 ? 4.419 12.743 4.057 1.00 95.25 122 TYR A O 1
ATOM 952 N N . LEU A 1 123 ? 3.077 11.106 3.306 1.00 96.38 123 LEU A N 1
ATOM 953 C CA . LEU A 1 123 ? 1.874 11.630 3.955 1.00 96.38 123 LEU A CA 1
ATOM 954 C C . LEU A 1 123 ? 1.997 11.650 5.482 1.00 96.38 123 LEU A C 1
ATOM 956 O O . LEU A 1 123 ? 1.541 12.607 6.108 1.00 96.38 123 LEU A O 1
ATOM 960 N N . LYS A 1 124 ? 2.637 10.639 6.082 1.00 96.94 124 LYS A N 1
ATOM 961 C CA . LYS A 1 124 ? 2.896 10.639 7.524 1.00 96.94 124 LYS A CA 1
ATOM 962 C C . LYS A 1 124 ? 3.888 11.727 7.928 1.00 96.94 124 LYS A C 1
ATOM 964 O O . LYS A 1 124 ? 3.619 12.456 8.878 1.00 96.94 124 LYS A O 1
ATOM 969 N N . GLU A 1 125 ? 5.009 11.861 7.219 1.00 95.50 125 GLU A N 1
ATOM 970 C CA . GLU A 1 125 ? 6.026 12.881 7.532 1.00 95.50 125 GLU A CA 1
ATOM 971 C C . GLU A 1 125 ? 5.474 14.309 7.417 1.00 95.50 125 GLU A C 1
ATOM 973 O O . GLU A 1 125 ? 5.927 15.221 8.103 1.00 95.50 125 GLU A O 1
ATOM 978 N N . GLU A 1 126 ? 4.467 14.504 6.569 1.00 94.88 126 GLU A N 1
ATOM 979 C CA . GLU A 1 126 ? 3.773 15.778 6.388 1.00 94.88 126 GLU A CA 1
ATOM 980 C C . GLU A 1 126 ? 2.582 15.968 7.344 1.00 94.88 126 GLU A C 1
ATOM 982 O O . GLU A 1 126 ? 1.904 16.992 7.278 1.00 94.88 126 GLU A O 1
ATOM 987 N N . GLY A 1 127 ? 2.319 15.007 8.237 1.00 95.88 127 GLY A N 1
ATOM 988 C CA . GLY A 1 127 ? 1.264 15.085 9.250 1.00 95.88 127 GLY A CA 1
ATOM 989 C C . GLY A 1 127 ? -0.162 14.937 8.710 1.00 95.88 127 GLY A C 1
ATOM 990 O O . GLY A 1 127 ? -1.106 15.325 9.394 1.00 95.88 127 GLY A O 1
ATOM 991 N N . MET A 1 128 ? -0.334 14.394 7.501 1.00 95.81 128 MET A N 1
ATOM 992 C CA . MET A 1 128 ? -1.650 14.208 6.865 1.00 95.81 128 MET A CA 1
ATOM 993 C C . MET A 1 128 ? -2.424 13.006 7.425 1.00 95.81 128 MET A C 1
ATOM 995 O O . MET A 1 128 ? -3.633 12.908 7.245 1.00 95.81 128 MET A O 1
ATOM 999 N N . GLY A 1 129 ? -1.734 12.084 8.086 1.00 94.94 129 GLY A N 1
ATOM 1000 C CA . GLY A 1 129 ? -2.308 10.901 8.711 1.00 94.94 129 GLY A CA 1
ATOM 1001 C C . GLY A 1 129 ? -1.216 10.091 9.389 1.00 94.94 129 GLY A C 1
ATOM 1002 O O . GLY A 1 129 ? -0.038 10.456 9.352 1.00 94.94 129 GLY A O 1
ATOM 1003 N N . ASP A 1 130 ? -1.594 8.986 10.006 1.00 95.25 130 ASP A N 1
ATOM 1004 C CA . ASP A 1 130 ? -0.647 8.118 10.688 1.00 95.25 130 ASP A CA 1
ATOM 1005 C C . ASP A 1 130 ? -1.027 6.650 10.517 1.00 95.25 130 ASP A C 1
ATOM 1007 O O . ASP A 1 130 ? -2.181 6.293 10.320 1.00 95.25 130 ASP A O 1
ATOM 1011 N N . TYR A 1 131 ? -0.040 5.772 10.604 1.00 96.12 131 TYR A N 1
ATOM 1012 C CA . TYR A 1 131 ? -0.240 4.333 10.522 1.00 96.12 131 TYR A CA 1
ATOM 1013 C C . TYR A 1 131 ? 0.101 3.636 11.846 1.00 96.12 131 TYR A C 1
ATOM 1015 O O . TYR A 1 131 ? 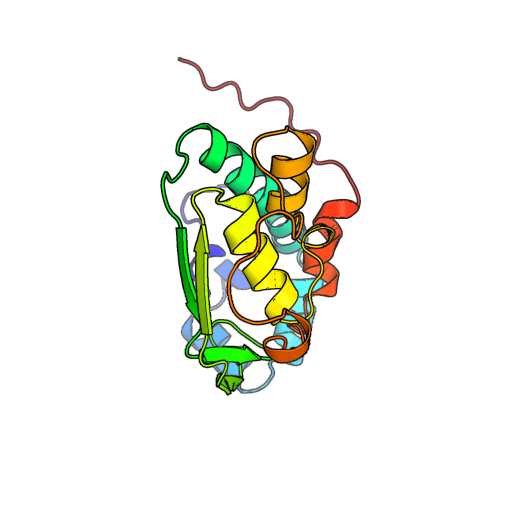0.413 2.446 11.834 1.00 96.12 131 TYR A O 1
ATOM 1023 N N . SER A 1 132 ? 0.086 4.329 12.991 1.00 95.00 132 SER A N 1
ATOM 1024 C CA . SER A 1 132 ? 0.131 3.661 14.297 1.00 95.00 132 SER A CA 1
ATOM 1025 C C . SER A 1 132 ? -1.026 2.681 14.456 1.00 95.00 132 SER A C 1
ATOM 1027 O O . SER A 1 132 ? -2.082 2.794 13.826 1.00 95.00 132 SER A O 1
ATOM 1029 N N . LEU A 1 133 ? -0.820 1.723 15.354 1.00 93.94 133 LEU A N 1
ATOM 1030 C CA . LEU A 1 133 ? -1.845 0.760 15.745 1.00 93.94 133 LEU A CA 1
ATOM 1031 C C . LEU A 1 133 ? -2.796 1.323 16.811 1.00 93.94 133 LEU A C 1
ATOM 1033 O O . LEU A 1 133 ? -3.708 0.629 17.257 1.00 93.94 133 LEU A O 1
ATOM 1037 N N . ASP A 1 134 ? -2.601 2.579 17.215 1.00 94.69 134 ASP A N 1
ATOM 1038 C CA . ASP A 1 134 ? -3.410 3.225 18.236 1.00 94.69 134 ASP A CA 1
ATOM 1039 C C . ASP A 1 134 ? -4.859 3.349 17.763 1.00 94.69 134 ASP A C 1
ATOM 1041 O O . ASP A 1 134 ? -5.149 3.826 16.656 1.00 94.69 134 ASP A O 1
ATOM 1045 N N . GLY A 1 135 ? -5.775 2.915 18.627 1.00 91.81 135 GLY A N 1
ATOM 1046 C CA . GLY A 1 135 ? -7.205 2.897 18.335 1.00 91.81 135 GLY A CA 1
ATOM 1047 C C . GLY A 1 135 ? -7.644 1.779 17.386 1.00 91.81 135 GLY A C 1
ATOM 1048 O O . GLY A 1 135 ? -8.777 1.824 16.913 1.00 91.81 135 GLY A O 1
ATOM 1049 N N . LEU A 1 136 ? -6.792 0.784 17.101 1.00 94.44 136 LEU A N 1
ATOM 1050 C CA . LEU A 1 136 ? -7.212 -0.418 16.382 1.00 94.44 136 LEU A CA 1
ATOM 1051 C C . LEU A 1 136 ? -8.290 -1.166 17.181 1.00 94.44 136 LEU A C 1
ATOM 1053 O O . LEU A 1 136 ? -8.124 -1.453 18.367 1.00 94.44 136 LEU A O 1
ATOM 1057 N N . VAL A 1 137 ? -9.382 -1.509 16.503 1.00 95.25 137 VAL A N 1
ATOM 1058 C CA . VAL A 1 137 ? -10.480 -2.320 17.036 1.00 95.25 137 VAL A CA 1
ATOM 1059 C C . VAL A 1 137 ? -10.725 -3.483 16.081 1.00 95.25 137 VAL A C 1
ATOM 1061 O O . VAL A 1 137 ? -10.773 -3.279 14.870 1.00 95.25 137 VAL A O 1
ATOM 1064 N N . GLY A 1 138 ? -10.913 -4.684 16.627 1.00 93.25 138 GLY A N 1
ATOM 1065 C CA . GLY A 1 138 ? -11.138 -5.908 15.857 1.00 93.25 138 GLY A CA 1
ATOM 1066 C C . GLY A 1 138 ? -10.050 -6.945 16.108 1.00 93.25 138 GLY A C 1
ATOM 1067 O O . GLY A 1 138 ? -9.525 -7.035 17.220 1.00 93.25 138 GLY A O 1
ATOM 1068 N N . ASP A 1 139 ? -9.744 -7.728 15.075 1.00 91.00 139 ASP A N 1
ATOM 1069 C CA . ASP A 1 139 ? -8.751 -8.798 15.142 1.00 91.00 139 ASP A CA 1
ATOM 1070 C C . ASP A 1 139 ? -7.342 -8.249 15.376 1.00 91.00 139 ASP A C 1
ATOM 1072 O O . ASP A 1 139 ? -6.978 -7.152 14.933 1.00 91.00 139 ASP A O 1
ATOM 1076 N N . ARG A 1 140 ? -6.518 -9.042 16.061 1.00 91.25 140 ARG A N 1
ATOM 1077 C CA . ARG A 1 140 ? -5.110 -8.702 16.259 1.00 91.25 140 ARG A CA 1
ATOM 1078 C C . ARG A 1 140 ? -4.358 -8.871 14.944 1.00 91.25 140 ARG A C 1
ATOM 1080 O O . ARG A 1 140 ? -4.589 -9.827 14.204 1.00 91.25 140 ARG A O 1
ATOM 1087 N N . ILE A 1 141 ? -3.409 -7.980 14.663 1.00 91.19 141 ILE A N 1
ATOM 1088 C CA . ILE A 1 141 ? -2.633 -8.036 13.413 1.00 91.19 141 ILE A CA 1
ATOM 1089 C C . ILE A 1 141 ? -1.900 -9.364 13.289 1.00 91.19 141 ILE A C 1
ATOM 1091 O O . ILE A 1 141 ? -1.836 -9.921 12.201 1.00 91.19 141 ILE A O 1
ATOM 1095 N N . GLU A 1 142 ? -1.388 -9.901 14.391 1.00 90.00 142 GLU A N 1
ATOM 1096 C CA . GLU A 1 142 ? -0.647 -11.160 14.400 1.00 90.00 142 GLU A CA 1
ATOM 1097 C C . GLU A 1 142 ? -1.513 -12.357 13.981 1.00 90.00 142 GLU A C 1
ATOM 1099 O O . GLU A 1 142 ? -0.982 -13.367 13.526 1.00 90.00 142 GLU A O 1
ATOM 1104 N N . GLU A 1 143 ? -2.835 -12.250 14.131 1.00 91.25 143 GLU A N 1
ATOM 1105 C CA . GLU A 1 143 ? -3.803 -13.276 13.732 1.00 91.25 143 GLU A CA 1
ATOM 1106 C C . GLU A 1 143 ? -4.268 -13.086 12.285 1.00 91.25 143 GLU A C 1
ATOM 1108 O O . GLU A 1 143 ? -4.492 -14.067 11.577 1.00 91.25 143 GLU A O 1
ATOM 1113 N N . ALA A 1 144 ? -4.391 -11.833 11.842 1.00 91.75 144 ALA A N 1
ATOM 1114 C CA . ALA A 1 144 ? -4.871 -11.484 10.507 1.00 91.75 144 ALA A CA 1
ATOM 1115 C C . ALA A 1 144 ? -3.761 -11.454 9.438 1.00 91.75 144 ALA A C 1
ATOM 1117 O O . ALA A 1 144 ? -4.043 -11.569 8.243 1.00 91.75 144 ALA A O 1
ATOM 1118 N N . ALA A 1 145 ? -2.502 -11.262 9.838 1.00 94.25 145 ALA A N 1
ATOM 1119 C CA . ALA A 1 145 ? -1.404 -11.053 8.909 1.00 94.25 145 ALA A CA 1
ATOM 1120 C C . ALA A 1 145 ? -0.967 -12.348 8.218 1.00 94.25 145 ALA A C 1
ATOM 1122 O O . ALA A 1 145 ? -0.657 -13.364 8.842 1.00 94.25 145 ALA A O 1
ATOM 1123 N N . VAL A 1 146 ? -0.834 -12.269 6.898 1.00 94.50 146 VAL A N 1
ATOM 1124 C CA . VAL A 1 146 ? -0.257 -13.312 6.059 1.00 94.50 146 VAL A CA 1
ATOM 1125 C C . VAL A 1 146 ? 0.917 -12.710 5.308 1.00 94.50 146 VAL A C 1
ATOM 1127 O O . VAL A 1 146 ? 0.782 -11.746 4.561 1.00 94.50 146 VAL A O 1
ATOM 1130 N N . LYS A 1 147 ? 2.101 -13.294 5.489 1.00 95.12 147 LYS A N 1
ATOM 1131 C CA . LYS A 1 147 ? 3.316 -12.799 4.842 1.00 95.12 147 LYS A CA 1
ATOM 1132 C C . LYS A 1 147 ? 3.310 -13.119 3.349 1.00 95.12 147 LYS A C 1
ATOM 1134 O O . LYS A 1 147 ? 3.464 -14.282 2.968 1.00 95.12 147 LYS A O 1
ATOM 1139 N N . PHE A 1 148 ? 3.208 -12.089 2.515 1.00 95.38 148 PHE A N 1
ATOM 1140 C CA . PHE A 1 148 ? 3.218 -12.248 1.064 1.00 95.38 148 PHE A CA 1
ATOM 1141 C C . PHE A 1 148 ? 4.648 -12.345 0.517 1.00 95.38 148 PHE A C 1
ATOM 1143 O O . PHE A 1 148 ? 5.600 -11.723 0.998 1.00 95.38 148 PHE A O 1
ATOM 1150 N N . LYS A 1 149 ? 4.806 -13.113 -0.555 1.00 94.75 149 LYS A N 1
ATOM 1151 C CA . LYS A 1 149 ? 5.900 -13.008 -1.510 1.00 94.75 149 LYS A CA 1
ATOM 1152 C C . LYS A 1 149 ? 5.715 -11.715 -2.287 1.00 94.75 149 LYS A C 1
ATOM 1154 O O . LYS A 1 149 ? 4.701 -11.492 -2.937 1.00 94.75 149 LYS A O 1
ATOM 1159 N N . LEU A 1 150 ? 6.728 -10.867 -2.256 1.00 91.50 150 LEU A N 1
ATOM 1160 C CA . LEU A 1 150 ? 6.684 -9.592 -2.958 1.00 91.50 150 LEU A CA 1
ATOM 1161 C C . LEU A 1 150 ? 6.990 -9.773 -4.445 1.00 91.50 150 LEU A C 1
ATOM 1163 O O . LEU A 1 150 ? 7.647 -10.736 -4.855 1.00 91.50 150 LEU A O 1
ATOM 1167 N N . HIS A 1 151 ? 6.539 -8.816 -5.258 1.00 89.81 151 HIS A N 1
ATOM 1168 C CA . HIS A 1 151 ? 6.813 -8.818 -6.692 1.00 89.81 151 HIS A CA 1
ATOM 1169 C C . HIS A 1 151 ? 8.334 -8.906 -6.949 1.00 89.81 151 HIS A C 1
ATOM 1171 O O . HIS A 1 151 ? 9.105 -8.234 -6.261 1.00 89.81 151 HIS A O 1
ATOM 1177 N N . PRO A 1 152 ? 8.819 -9.643 -7.971 1.00 86.75 152 PRO A N 1
ATOM 1178 C CA . PRO A 1 152 ? 10.256 -9.752 -8.281 1.00 86.75 152 PRO A CA 1
ATOM 1179 C C . PRO A 1 152 ? 10.990 -8.425 -8.550 1.00 86.75 152 PRO A C 1
ATOM 1181 O O . PRO A 1 152 ? 12.222 -8.389 -8.631 1.00 86.75 152 PRO A O 1
ATOM 1184 N N . THR A 1 153 ? 10.240 -7.340 -8.743 1.00 85.56 153 THR A N 1
ATOM 1185 C CA . THR A 1 153 ? 10.740 -5.971 -8.947 1.00 85.56 153 THR A CA 1
ATOM 1186 C C . THR A 1 153 ? 10.560 -5.083 -7.715 1.00 85.56 153 THR A C 1
ATOM 1188 O O . THR A 1 153 ? 10.788 -3.882 -7.811 1.00 85.56 153 THR A O 1
ATOM 1191 N N . TYR A 1 154 ? 10.155 -5.630 -6.567 1.00 88.31 154 TYR A N 1
ATOM 1192 C CA . TYR A 1 154 ? 9.947 -4.867 -5.334 1.00 88.31 154 TYR A CA 1
ATOM 1193 C C . TYR A 1 154 ? 11.216 -4.131 -4.875 1.00 88.31 154 TYR A C 1
ATOM 1195 O O . TYR A 1 154 ? 11.142 -3.020 -4.364 1.00 88.31 154 TYR A O 1
ATOM 1203 N N . CYS A 1 155 ? 12.402 -4.691 -5.140 1.00 86.62 155 CYS A N 1
ATOM 1204 C CA . CYS A 1 155 ? 13.666 -3.997 -4.889 1.00 86.62 155 CYS A CA 1
ATOM 1205 C C . CYS A 1 155 ? 13.765 -2.645 -5.614 1.00 86.62 155 CYS A C 1
ATOM 1207 O O . CYS A 1 155 ? 14.265 -1.694 -5.030 1.00 86.62 155 CYS A O 1
ATOM 1209 N N . ILE A 1 156 ? 13.241 -2.547 -6.840 1.00 85.00 156 ILE A N 1
ATOM 1210 C CA . ILE A 1 156 ? 13.182 -1.283 -7.584 1.00 85.00 156 ILE A CA 1
ATOM 1211 C C . ILE A 1 156 ? 12.115 -0.370 -7.011 1.00 85.00 156 ILE A C 1
ATOM 1213 O O . ILE A 1 156 ? 12.338 0.827 -6.920 1.00 85.00 156 ILE A O 1
ATOM 1217 N N . GLN A 1 157 ? 10.977 -0.925 -6.587 1.00 85.88 157 GLN A N 1
ATOM 1218 C CA . GLN A 1 157 ? 9.934 -0.128 -5.942 1.00 85.88 157 GLN A CA 1
ATOM 1219 C C . GLN A 1 157 ? 10.496 0.635 -4.742 1.00 85.88 157 GLN A C 1
ATOM 1221 O O . GLN A 1 157 ? 10.241 1.822 -4.628 1.00 85.88 157 GLN A O 1
ATOM 1226 N N . LYS A 1 158 ? 11.373 0.023 -3.938 1.00 87.75 158 LYS A N 1
ATOM 1227 C CA . LYS A 1 158 ? 12.030 0.687 -2.797 1.00 87.75 158 LYS A CA 1
ATOM 1228 C C . LYS A 1 158 ? 13.022 1.804 -3.154 1.00 87.75 158 LYS A C 1
ATOM 1230 O O . LYS A 1 158 ? 13.419 2.547 -2.259 1.00 87.75 158 LYS A O 1
ATOM 1235 N N . GLN A 1 159 ? 13.392 1.976 -4.424 1.00 87.62 159 GLN A N 1
ATOM 1236 C CA . GLN A 1 159 ? 14.314 3.038 -4.858 1.00 87.62 159 GLN A CA 1
ATOM 1237 C C . GLN A 1 159 ? 13.721 4.447 -4.736 1.00 87.62 159 GLN A C 1
ATOM 1239 O O . GLN A 1 159 ? 14.446 5.426 -4.899 1.00 87.62 159 GLN A O 1
ATOM 1244 N N . TRP A 1 160 ? 12.434 4.586 -4.393 1.00 87.12 160 TRP A N 1
ATOM 1245 C CA . TRP A 1 160 ? 11.869 5.877 -3.981 1.00 87.12 160 TRP A CA 1
ATOM 1246 C C . TRP A 1 160 ? 12.621 6.483 -2.777 1.00 87.12 160 TRP A C 1
ATOM 1248 O O . TRP A 1 160 ? 12.681 7.704 -2.644 1.00 87.12 160 TRP A O 1
ATOM 1258 N N . LYS A 1 161 ? 13.259 5.649 -1.936 1.00 85.31 161 LYS A N 1
ATOM 1259 C CA . LYS A 1 161 ? 14.053 6.082 -0.771 1.00 85.31 161 LYS A CA 1
ATOM 1260 C C . LYS A 1 161 ? 15.397 6.718 -1.133 1.00 85.31 161 LYS A C 1
ATOM 1262 O O . LYS A 1 161 ? 15.948 7.466 -0.331 1.00 85.31 161 LYS A O 1
ATOM 1267 N N . GLU A 1 162 ? 15.946 6.427 -2.311 1.00 77.19 162 GLU A N 1
ATOM 1268 C CA . GLU A 1 162 ? 17.348 6.726 -2.640 1.00 77.19 162 GLU A CA 1
ATOM 1269 C C . GLU A 1 162 ? 17.633 8.211 -2.961 1.00 77.19 162 GLU A C 1
ATOM 1271 O O . GLU A 1 162 ? 18.798 8.542 -3.160 1.00 77.19 162 GLU A O 1
ATOM 1276 N N . ARG A 1 163 ? 16.634 9.121 -2.878 1.00 59.06 163 ARG A N 1
ATOM 1277 C CA . ARG A 1 163 ? 16.743 10.593 -3.109 1.00 59.06 163 ARG A CA 1
ATOM 1278 C C . ARG A 1 163 ? 17.199 10.976 -4.539 1.00 59.06 163 ARG A C 1
ATOM 1280 O O . ARG A 1 163 ? 17.891 10.222 -5.201 1.00 59.06 163 ARG A O 1
ATOM 1287 N N . GLN A 1 164 ? 16.955 12.165 -5.104 1.00 47.41 164 GLN A N 1
ATOM 1288 C CA . GLN A 1 164 ? 15.886 13.177 -5.051 1.00 47.41 164 GLN A CA 1
ATOM 1289 C C . GLN A 1 164 ? 15.641 13.525 -6.526 1.00 47.41 164 GLN A C 1
ATOM 1291 O O . GLN A 1 164 ? 16.600 13.850 -7.227 1.00 47.41 164 GLN A O 1
ATOM 1296 N N . TYR A 1 165 ? 14.405 13.493 -7.017 1.00 44.44 165 TYR A N 1
ATOM 1297 C CA . TYR A 1 165 ? 14.126 14.184 -8.273 1.00 44.44 165 TYR A CA 1
ATOM 1298 C C . TYR A 1 165 ? 14.099 15.682 -7.952 1.00 44.44 165 TYR A C 1
ATOM 1300 O O . TYR A 1 165 ? 13.124 16.191 -7.406 1.00 44.44 165 TYR A O 1
ATOM 1308 N N . THR A 1 166 ? 15.203 16.381 -8.204 1.00 41.53 166 THR A N 1
ATOM 1309 C CA . THR A 1 166 ? 15.220 17.843 -8.268 1.00 41.53 166 THR A CA 1
ATOM 1310 C C . THR A 1 166 ? 14.510 18.224 -9.562 1.00 41.53 166 THR A C 1
ATOM 1312 O O . THR A 1 166 ? 15.136 18.323 -10.614 1.00 41.53 166 THR A O 1
ATOM 1315 N N . GLU A 1 167 ? 13.190 18.373 -9.527 1.00 51.03 167 GLU A N 1
ATOM 1316 C CA . GLU A 1 167 ? 12.496 19.094 -10.590 1.00 51.03 167 GLU A CA 1
ATOM 1317 C C . GLU A 1 167 ? 12.456 20.563 -10.177 1.00 51.03 167 GLU A C 1
ATOM 1319 O O . GLU A 1 167 ? 11.898 20.919 -9.140 1.00 51.03 167 GLU A O 1
ATOM 1324 N N . ALA A 1 168 ? 13.095 21.418 -10.982 1.00 43.75 168 ALA A N 1
ATOM 1325 C CA . ALA A 1 168 ? 12.644 22.793 -11.102 1.00 43.75 168 ALA A CA 1
ATOM 1326 C C . ALA A 1 168 ? 11.121 22.738 -11.262 1.00 43.75 168 ALA A C 1
ATOM 1328 O O . ALA A 1 168 ? 10.633 21.996 -12.116 1.00 43.75 168 ALA A O 1
ATOM 1329 N N . GLU A 1 169 ? 10.405 23.433 -10.379 1.00 34.59 169 GLU A N 1
ATOM 1330 C CA . GLU A 1 169 ? 8.948 23.414 -10.311 1.00 34.59 169 GLU A CA 1
ATOM 1331 C C . GLU A 1 169 ? 8.357 23.499 -11.725 1.00 34.59 169 GLU A C 1
ATOM 1333 O O . GLU A 1 169 ? 8.707 24.428 -12.465 1.00 34.59 169 GLU A O 1
ATOM 1338 N N . PRO A 1 170 ? 7.469 22.576 -12.143 1.00 39.81 170 PRO A N 1
ATOM 1339 C CA . PRO A 1 170 ? 6.639 22.851 -13.295 1.00 39.81 170 PRO A CA 1
ATOM 1340 C C . PRO A 1 170 ? 5.796 24.061 -12.907 1.00 39.81 170 PRO A C 1
ATOM 1342 O O . PRO A 1 170 ? 4.863 23.966 -12.108 1.00 39.81 170 PRO A O 1
ATOM 1345 N N . THR A 1 171 ? 6.175 25.226 -13.428 1.00 32.06 171 THR A N 1
ATOM 1346 C CA . THR A 1 171 ? 5.387 26.442 -13.332 1.00 32.06 171 THR A CA 1
ATOM 1347 C C . THR A 1 171 ? 4.069 26.162 -14.033 1.00 32.06 171 THR A C 1
ATOM 1349 O O . THR A 1 171 ? 3.936 26.272 -15.250 1.00 32.06 171 THR A O 1
ATOM 1352 N N . TYR A 1 172 ? 3.065 25.772 -13.254 1.00 40.03 172 TYR A N 1
ATOM 1353 C CA . TYR A 1 172 ? 1.690 25.864 -13.697 1.00 40.03 172 TYR A CA 1
ATOM 1354 C C . TYR A 1 172 ? 1.384 27.354 -13.805 1.00 40.03 172 TYR A C 1
ATOM 1356 O O . TYR A 1 172 ? 1.041 28.018 -12.826 1.00 40.03 172 TYR A O 1
ATOM 1364 N N . SER A 1 173 ? 1.596 27.894 -15.007 1.00 36.41 173 SER A N 1
ATOM 1365 C CA . SER A 1 173 ? 1.010 29.166 -15.405 1.00 36.41 173 SER A CA 1
ATOM 1366 C C . SER A 1 173 ? -0.481 29.081 -15.106 1.00 36.41 173 SER A C 1
ATOM 1368 O O . SER A 1 173 ? -1.163 28.199 -15.632 1.00 36.41 173 SER A O 1
ATOM 1370 N N . LYS A 1 174 ? -0.946 29.971 -14.227 1.00 36.12 174 LYS A N 1
ATOM 1371 C CA . LYS A 1 174 ? -2.369 30.279 -14.074 1.00 36.12 174 LYS A CA 1
ATOM 1372 C C . LYS A 1 174 ? -2.956 30.774 -15.391 1.00 36.12 174 LYS A C 1
ATOM 1374 O O . LYS A 1 174 ? -2.174 31.308 -16.215 1.00 36.12 174 LYS A O 1
#

Radius of gyration: 18.16 Å; chains: 1; bounding box: 31×48×49 Å

Foldseek 3Di:
DCVVLDPVPDPPSPDPCVPPDPVVVVVCCVVPVVVVLVSLLPDPSNLVCLLVVLVVVLVVCVVPPDQKDKDDVQWPFFEQDDPPGDTDGQPDMFMDSFPLQRVQLVQLLQVHHSCQQRNSVVCVVVVVGDNDCPPDDDDDSVVRHDHGHYYPCSVSSSCNPVDDPPDPDPPPDD

Secondary structure (DSSP, 8-state):
--GGG--TT-TT---GGGGS-HHHHHHHHHH-HHHHHHHHHT-HHHHHHHHHHHHHHHHHHHHS--S-EEEEEEEEEESSTTTSSEEEEEEEEEEESSHHHHHHHHHHHTT--GGGSHHHHHHHHTTS-----TT--SS-HHHH---PPPPTTHHHHGGGGG------------